Protein AF-A0A2G9YFZ8-F1 (afdb_monomer_lite)

Sequence (79 aa):
MDTFDKIKETKKEVREKMLTLILAGFGLVAALAWNDAIQTLFKVFFPKSEGVIGKIIYAIIVTIVVVLISSRLKKNIEK

Structure (mmCIF, N/CA/C/O backbone):
data_AF-A0A2G9YFZ8-F1
#
_entry.id   AF-A0A2G9YFZ8-F1
#
loop_
_atom_site.group_PDB
_atom_site.id
_atom_site.type_symbol
_atom_site.label_atom_id
_atom_site.label_alt_id
_atom_site.label_comp_id
_atom_site.label_asym_id
_atom_site.label_entity_id
_atom_site.label_seq_id
_atom_site.pdbx_PDB_ins_code
_atom_site.Cartn_x
_atom_site.Cartn_y
_atom_site.Cartn_z
_atom_site.occupancy
_atom_site.B_iso_or_equiv
_atom_site.auth_seq_id
_atom_site.auth_comp_id
_atom_site.auth_asym_id
_atom_site.auth_atom_id
_atom_site.pdbx_PDB_model_num
ATOM 1 N N . MET A 1 1 ? -28.674 3.851 32.607 1.00 62.78 1 MET A N 1
ATOM 2 C CA . MET A 1 1 ? -27.454 3.142 32.187 1.00 62.78 1 MET A CA 1
ATOM 3 C C . MET A 1 1 ? -26.663 2.852 33.438 1.00 62.78 1 MET A C 1
ATOM 5 O O . MET A 1 1 ? -26.314 3.806 34.131 1.00 62.78 1 MET A O 1
ATOM 9 N N . ASP A 1 2 ? -26.499 1.586 33.792 1.00 88.31 2 ASP A N 1
ATOM 10 C CA . ASP A 1 2 ? -25.744 1.221 34.984 1.00 88.31 2 ASP A CA 1
ATOM 11 C C . ASP A 1 2 ? -24.230 1.259 34.692 1.00 88.31 2 ASP A C 1
ATOM 13 O O . ASP A 1 2 ? -23.775 1.337 33.547 1.00 88.31 2 ASP A O 1
ATOM 17 N N . THR A 1 3 ? -23.418 1.277 35.745 1.00 84.75 3 THR A N 1
ATOM 18 C CA . THR A 1 3 ? -21.957 1.369 35.610 1.00 84.75 3 THR A CA 1
ATOM 19 C C . THR A 1 3 ? -21.375 0.156 34.871 1.00 84.75 3 THR A C 1
ATOM 21 O O . THR A 1 3 ? -20.350 0.282 34.198 1.00 84.75 3 THR A O 1
ATOM 24 N N . PHE A 1 4 ? -22.029 -1.009 34.955 1.00 84.25 4 PHE A N 1
ATOM 25 C CA . PHE A 1 4 ? -21.584 -2.234 34.294 1.00 84.25 4 PHE A CA 1
ATOM 26 C C . PHE A 1 4 ? -21.756 -2.170 32.772 1.00 84.25 4 PHE A C 1
ATOM 28 O O . PHE A 1 4 ? -20.824 -2.554 32.052 1.00 84.25 4 PHE A O 1
ATOM 35 N N . ASP A 1 5 ? -22.863 -1.616 32.273 1.00 90.25 5 ASP A N 1
ATOM 36 C CA . ASP A 1 5 ? -23.084 -1.427 30.836 1.00 90.25 5 ASP A CA 1
ATOM 37 C C . ASP A 1 5 ? -22.039 -0.486 30.222 1.00 90.25 5 ASP A C 1
ATOM 39 O O . ASP A 1 5 ? -21.448 -0.798 29.182 1.00 90.25 5 ASP A O 1
ATOM 43 N N . LYS A 1 6 ? -21.702 0.608 30.917 1.00 88.38 6 LYS A N 1
ATOM 44 C CA . LYS A 1 6 ? -20.696 1.576 30.446 1.00 88.38 6 LYS A CA 1
ATOM 45 C C . LYS A 1 6 ? -19.298 0.956 30.327 1.00 88.38 6 LYS A C 1
ATOM 47 O O . LYS A 1 6 ? -18.592 1.191 29.350 1.00 88.38 6 LYS A O 1
ATOM 52 N N . ILE A 1 7 ? -18.903 0.107 31.282 1.00 89.56 7 ILE A N 1
ATOM 53 C CA . ILE A 1 7 ? -17.615 -0.611 31.236 1.00 89.56 7 ILE A CA 1
ATOM 54 C C . ILE A 1 7 ? -17.567 -1.586 30.051 1.00 89.56 7 ILE A C 1
ATOM 56 O O . ILE A 1 7 ? -16.518 -1.745 29.415 1.00 89.56 7 ILE A O 1
ATOM 60 N N . LYS A 1 8 ? -18.681 -2.259 29.748 1.00 90.62 8 LYS A N 1
ATOM 61 C CA . LYS A 1 8 ? -18.773 -3.204 28.628 1.00 90.62 8 LYS A CA 1
ATOM 62 C C . LYS A 1 8 ? -18.669 -2.487 27.281 1.00 90.62 8 LYS A C 1
ATOM 64 O O . LYS A 1 8 ? -17.949 -2.967 26.403 1.00 90.62 8 LYS A O 1
ATOM 69 N N . GLU A 1 9 ? -19.324 -1.338 27.147 1.00 92.00 9 GLU A N 1
ATOM 70 C CA . GLU A 1 9 ? -19.267 -0.488 25.956 1.00 92.00 9 GLU A CA 1
ATOM 71 C C . GLU A 1 9 ? -17.852 0.059 25.719 1.00 92.00 9 GLU A C 1
ATOM 73 O O . GLU A 1 9 ? -17.278 -0.184 24.658 1.00 92.00 9 GLU A O 1
ATOM 78 N N . THR A 1 10 ? -17.204 0.636 26.739 1.00 92.19 10 THR A N 1
ATOM 79 C CA . THR A 1 10 ? -15.817 1.124 26.616 1.00 92.19 10 THR A CA 1
ATOM 80 C C . THR A 1 10 ? -14.840 0.009 26.227 1.00 92.19 10 THR A C 1
ATOM 82 O O . THR A 1 10 ? -13.978 0.200 25.370 1.00 92.19 10 THR A O 1
ATOM 85 N N . LYS A 1 11 ? -14.966 -1.195 26.805 1.00 92.38 11 LYS A N 1
ATOM 86 C CA . LYS A 1 11 ? -14.117 -2.339 26.416 1.00 92.38 11 LYS A CA 1
ATOM 87 C C . LYS A 1 11 ? -14.322 -2.748 24.957 1.00 92.38 11 LYS A C 1
ATOM 89 O O . LYS A 1 11 ? -13.360 -3.168 24.310 1.00 92.38 11 LYS A O 1
ATOM 94 N N . LYS A 1 12 ? -15.553 -2.662 24.450 1.00 94.94 12 LYS A N 1
ATOM 95 C CA . LYS A 1 12 ? -15.874 -2.956 23.051 1.00 94.94 12 LYS A CA 1
ATOM 96 C C . LYS A 1 12 ? -15.232 -1.923 22.125 1.00 94.94 12 LYS A C 1
ATOM 98 O O . L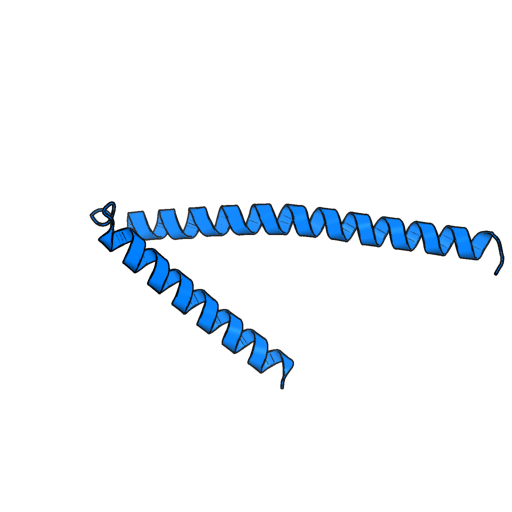YS A 1 12 ? -14.504 -2.317 21.217 1.00 94.94 12 LYS A O 1
ATOM 103 N N . GLU A 1 13 ? -15.402 -0.637 22.415 1.00 94.44 13 GLU A N 1
ATOM 104 C CA . GLU A 1 13 ? -14.806 0.450 21.630 1.00 94.44 13 GLU A CA 1
ATOM 105 C C . GLU A 1 13 ? -13.278 0.347 21.570 1.00 94.44 13 GLU A C 1
ATOM 107 O O . GLU A 1 13 ? -12.687 0.430 20.494 1.00 94.44 13 GLU A O 1
ATOM 112 N N . VAL A 1 14 ? -12.619 0.093 22.706 1.00 96.81 14 VAL A N 1
ATOM 113 C CA . VAL A 1 14 ? -11.156 -0.068 22.753 1.00 96.81 14 VAL A CA 1
ATOM 114 C C . VAL A 1 14 ? -10.701 -1.229 21.865 1.00 96.81 14 VAL A C 1
ATOM 116 O O . VAL A 1 14 ? -9.722 -1.095 21.130 1.00 96.81 14 VAL A O 1
ATOM 119 N N . ARG A 1 15 ? -11.419 -2.360 21.872 1.00 96.81 15 ARG A N 1
ATOM 120 C CA . ARG A 1 15 ? -11.110 -3.500 20.992 1.00 96.81 15 ARG A CA 1
ATOM 121 C C . ARG A 1 15 ? -11.275 -3.146 19.518 1.00 96.81 15 ARG A C 1
ATOM 123 O O . ARG A 1 15 ? -10.390 -3.463 18.729 1.00 96.81 15 ARG A O 1
ATOM 130 N N . GLU A 1 16 ? -12.359 -2.473 19.150 1.00 96.81 16 GLU A N 1
ATOM 131 C CA . GLU A 1 16 ? -12.601 -2.041 17.768 1.00 96.81 16 GLU A CA 1
ATOM 132 C C . GLU A 1 16 ? -11.522 -1.066 17.279 1.00 96.81 16 GLU A C 1
ATOM 134 O O . GLU A 1 16 ? -11.006 -1.210 16.166 1.00 96.81 16 GLU A O 1
ATOM 139 N N . LYS A 1 17 ? -11.103 -0.118 18.126 1.00 97.12 17 LYS A N 1
ATOM 140 C CA . LYS A 1 17 ? -10.003 0.803 17.809 1.00 97.12 17 LYS A CA 1
ATOM 141 C C . LYS A 1 17 ? -8.674 0.069 17.653 1.00 97.12 17 LYS A C 1
ATOM 143 O O . LYS A 1 17 ? -7.961 0.334 16.689 1.00 97.12 17 LYS A O 1
ATOM 148 N N . MET A 1 18 ? -8.359 -0.882 18.534 1.00 98.19 18 MET A N 1
ATOM 149 C CA . MET A 1 18 ? -7.144 -1.693 18.401 1.00 98.19 18 MET A CA 1
ATOM 150 C C . MET A 1 18 ? -7.139 -2.494 17.099 1.00 98.19 18 MET A C 1
ATOM 152 O O . MET A 1 18 ? -6.151 -2.454 16.371 1.00 98.19 18 MET A O 1
ATOM 156 N N . LEU A 1 19 ? -8.245 -3.167 16.766 1.00 98.06 19 LEU A N 1
ATOM 157 C CA . LEU A 1 19 ? -8.373 -3.895 15.502 1.00 98.06 19 LEU A CA 1
ATOM 158 C C . LEU A 1 19 ? -8.194 -2.964 14.302 1.00 98.06 19 LEU A C 1
ATOM 160 O O . LEU A 1 19 ? -7.476 -3.306 13.370 1.00 98.06 19 LEU A O 1
ATOM 164 N N . THR A 1 20 ? -8.784 -1.770 14.348 1.00 97.69 20 THR A N 1
ATOM 165 C CA . THR A 1 20 ? -8.642 -0.768 13.285 1.00 97.69 20 THR A CA 1
ATOM 166 C C . THR A 1 20 ? -7.182 -0.363 13.087 1.00 97.69 20 THR A C 1
ATOM 168 O O . THR A 1 20 ? -6.705 -0.340 11.957 1.00 97.69 20 THR A O 1
ATOM 171 N N . LEU A 1 21 ? -6.452 -0.084 14.171 1.00 98.06 21 LEU A N 1
ATOM 172 C CA . LEU A 1 21 ? -5.036 0.288 14.108 1.00 98.06 21 LEU A CA 1
ATOM 173 C C . LEU A 1 21 ? -4.162 -0.858 13.586 1.00 98.06 21 LEU A C 1
ATOM 175 O O . LEU A 1 21 ? -3.291 -0.631 12.749 1.00 98.06 21 LEU A O 1
ATOM 179 N N . ILE A 1 22 ? -4.423 -2.087 14.037 1.00 98.31 22 ILE A N 1
ATOM 180 C CA . ILE A 1 22 ? -3.720 -3.288 13.572 1.00 98.31 22 ILE A CA 1
ATOM 181 C C . ILE A 1 22 ? -3.958 -3.494 12.073 1.00 98.31 22 ILE A C 1
ATOM 183 O O . ILE A 1 22 ? -3.004 -3.649 11.312 1.00 98.31 22 ILE A O 1
ATOM 187 N N . LEU A 1 23 ? -5.218 -3.454 11.633 1.00 98.19 23 LEU A N 1
ATOM 188 C CA . LEU A 1 23 ? -5.584 -3.610 10.226 1.00 98.19 23 LEU A CA 1
ATOM 189 C C . LEU A 1 23 ? -5.012 -2.485 9.362 1.00 98.19 23 LEU A C 1
ATOM 191 O O . LEU A 1 23 ? -4.546 -2.759 8.262 1.00 98.19 23 LEU A O 1
ATOM 195 N N . ALA A 1 24 ? -4.992 -1.245 9.853 1.00 97.88 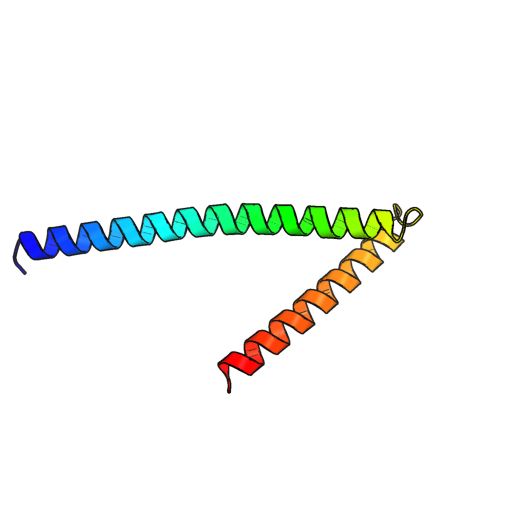24 ALA A N 1
ATOM 196 C CA . ALA A 1 24 ? -4.367 -0.127 9.151 1.00 97.88 24 ALA A CA 1
ATOM 197 C C . ALA A 1 24 ? -2.849 -0.331 9.001 1.00 97.88 24 ALA A C 1
ATOM 199 O O . ALA A 1 24 ? -2.313 -0.166 7.904 1.00 97.88 24 ALA A O 1
ATOM 200 N N . GLY A 1 25 ? -2.169 -0.753 10.072 1.00 98.19 25 GLY A N 1
ATOM 201 C CA . GLY A 1 25 ? -0.743 -1.084 10.042 1.00 98.19 25 GLY A CA 1
ATOM 202 C C . GLY A 1 25 ? -0.431 -2.206 9.050 1.00 98.19 25 GLY A C 1
ATOM 203 O O . GLY A 1 25 ? 0.448 -2.056 8.202 1.00 98.19 25 GLY A O 1
ATOM 204 N N . PHE A 1 26 ? -1.196 -3.299 9.078 1.00 97.94 26 PHE A N 1
ATOM 205 C CA . PHE A 1 26 ? -1.044 -4.386 8.107 1.00 97.94 26 PHE A CA 1
ATOM 206 C C . PHE A 1 26 ? -1.421 -3.974 6.684 1.00 97.94 26 PHE A C 1
ATOM 208 O O . PHE A 1 26 ? -0.762 -4.409 5.744 1.00 97.94 26 PHE A O 1
ATOM 215 N N . GLY A 1 27 ? -2.426 -3.116 6.509 1.00 97.38 27 GLY A N 1
ATOM 216 C CA . GLY A 1 27 ? -2.790 -2.551 5.212 1.00 97.38 27 GLY A CA 1
ATOM 217 C C . GLY A 1 27 ? -1.634 -1.771 4.587 1.00 97.38 27 GLY A C 1
ATOM 218 O O . GLY A 1 27 ? -1.354 -1.940 3.401 1.00 97.38 27 GLY A O 1
ATOM 219 N N . LEU A 1 28 ? -0.903 -0.994 5.393 1.00 97.88 28 LEU A N 1
ATOM 220 C CA . LEU A 1 28 ? 0.304 -0.298 4.947 1.00 97.88 28 LEU A CA 1
ATOM 221 C C . LEU A 1 28 ? 1.420 -1.279 4.565 1.00 97.88 28 LEU A C 1
ATOM 223 O O . LEU A 1 28 ? 1.991 -1.160 3.482 1.00 97.88 28 LEU A O 1
ATOM 227 N N . VAL A 1 29 ? 1.708 -2.269 5.415 1.00 97.38 29 VAL A N 1
ATOM 228 C CA . VAL A 1 29 ? 2.729 -3.294 5.124 1.00 97.38 29 VAL A CA 1
ATOM 229 C C . VAL A 1 29 ? 2.390 -4.056 3.841 1.00 97.38 29 VAL A C 1
ATOM 231 O O . VAL A 1 29 ? 3.258 -4.247 2.991 1.00 97.38 29 VAL A O 1
ATOM 234 N N . ALA A 1 30 ? 1.125 -4.439 3.660 1.00 97.12 30 ALA A N 1
ATOM 235 C CA . ALA A 1 30 ? 0.658 -5.107 2.454 1.00 97.12 30 ALA A CA 1
ATOM 236 C C . ALA A 1 30 ? 0.837 -4.215 1.218 1.00 97.12 30 ALA A C 1
ATOM 238 O O . ALA A 1 30 ? 1.376 -4.678 0.215 1.00 97.12 30 ALA A O 1
ATOM 239 N N . ALA A 1 31 ? 0.451 -2.937 1.285 1.00 95.44 31 ALA A N 1
ATOM 240 C CA . ALA A 1 31 ? 0.626 -2.001 0.173 1.00 95.44 31 ALA A CA 1
ATOM 241 C C . ALA A 1 31 ? 2.101 -1.866 -0.248 1.00 95.44 31 ALA A C 1
ATOM 243 O O . ALA A 1 31 ? 2.407 -1.884 -1.442 1.00 95.44 31 ALA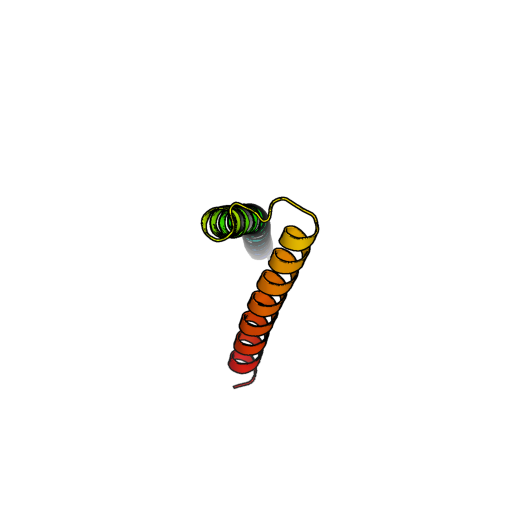 A O 1
ATOM 244 N N . LEU A 1 32 ? 3.017 -1.793 0.723 1.00 95.81 32 LEU A N 1
ATOM 245 C CA . LEU A 1 32 ? 4.457 -1.737 0.460 1.00 95.81 32 LEU A CA 1
ATOM 246 C C . LEU A 1 32 ? 4.974 -3.031 -0.184 1.00 95.81 32 LEU A C 1
ATOM 248 O O . LEU A 1 32 ? 5.692 -2.966 -1.182 1.00 95.81 32 LEU A O 1
ATOM 252 N N . ALA A 1 33 ? 4.567 -4.193 0.333 1.00 97.12 33 ALA A N 1
ATOM 253 C CA . ALA A 1 33 ? 4.969 -5.492 -0.202 1.00 97.12 33 ALA A CA 1
ATOM 254 C C . ALA A 1 33 ? 4.470 -5.714 -1.639 1.00 97.12 33 ALA A C 1
ATOM 256 O O . ALA A 1 33 ? 5.222 -6.184 -2.491 1.00 97.12 33 ALA A O 1
ATOM 257 N N . TRP A 1 34 ? 3.225 -5.332 -1.939 1.00 94.56 34 TRP A N 1
ATOM 258 C CA . TRP A 1 34 ? 2.682 -5.424 -3.297 1.00 94.56 34 TRP A CA 1
ATOM 259 C C . TRP A 1 34 ? 3.398 -4.484 -4.269 1.00 94.56 34 TRP A C 1
ATOM 261 O O . TRP A 1 34 ? 3.674 -4.889 -5.397 1.00 94.56 34 TRP A O 1
ATOM 271 N N . A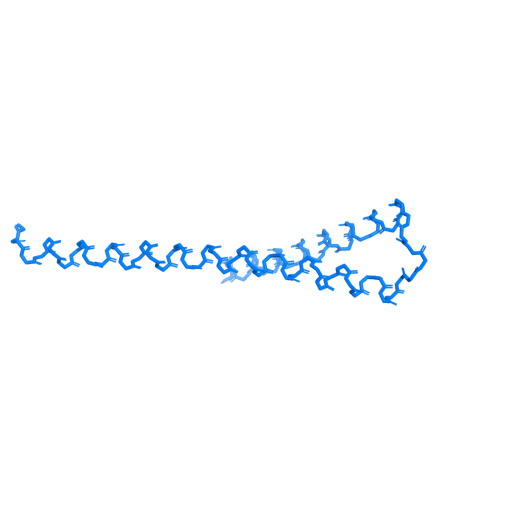SN A 1 35 ? 3.745 -3.262 -3.848 1.00 91.25 35 ASN A N 1
ATOM 272 C CA . ASN A 1 35 ? 4.540 -2.361 -4.684 1.00 91.25 35 ASN A CA 1
ATOM 273 C C . ASN A 1 35 ? 5.903 -2.983 -5.036 1.00 91.25 35 ASN A C 1
ATOM 275 O O . ASN A 1 35 ? 6.273 -3.007 -6.208 1.00 91.25 35 ASN A O 1
ATOM 279 N N . ASP A 1 36 ? 6.621 -3.525 -4.053 1.00 94.00 36 ASP A N 1
ATOM 280 C CA . ASP A 1 36 ? 7.925 -4.152 -4.297 1.00 94.00 36 ASP A CA 1
ATOM 281 C C . ASP A 1 36 ? 7.822 -5.413 -5.175 1.00 94.00 36 ASP A C 1
ATOM 283 O O . ASP A 1 36 ? 8.583 -5.578 -6.133 1.00 94.00 36 ASP A O 1
ATOM 287 N N . ALA A 1 37 ? 6.820 -6.262 -4.931 1.00 94.31 37 ALA A N 1
ATOM 288 C CA . ALA A 1 37 ? 6.584 -7.470 -5.718 1.00 94.31 37 ALA A CA 1
ATOM 289 C C . ALA A 1 37 ? 6.320 -7.155 -7.198 1.00 94.31 37 ALA A C 1
ATOM 291 O O . ALA A 1 37 ? 6.939 -7.755 -8.080 1.00 94.31 37 ALA A O 1
ATOM 292 N N . ILE A 1 38 ? 5.440 -6.190 -7.492 1.00 90.31 38 ILE A N 1
ATOM 293 C CA . ILE A 1 38 ? 5.126 -5.812 -8.878 1.00 90.31 38 ILE A CA 1
ATOM 294 C C . ILE A 1 38 ? 6.359 -5.194 -9.550 1.00 90.31 38 ILE A C 1
ATOM 296 O O . ILE A 1 38 ? 6.645 -5.520 -10.702 1.00 90.31 38 ILE A O 1
ATOM 300 N N . GLN A 1 39 ? 7.123 -4.349 -8.847 1.00 89.38 39 GLN A N 1
ATOM 301 C CA . GLN A 1 39 ? 8.361 -3.776 -9.390 1.00 89.38 39 GLN A CA 1
ATOM 302 C C . GLN A 1 39 ? 9.405 -4.851 -9.701 1.00 89.38 39 GLN A C 1
ATOM 304 O O . GLN A 1 39 ? 10.038 -4.809 -10.757 1.00 89.38 39 GLN A O 1
ATOM 309 N N . THR A 1 40 ? 9.578 -5.824 -8.810 1.00 92.00 40 THR A N 1
ATOM 310 C CA . THR A 1 40 ? 10.525 -6.926 -9.003 1.00 92.00 40 THR A CA 1
ATOM 311 C C . THR A 1 40 ? 10.115 -7.798 -10.184 1.00 92.00 40 THR A C 1
ATOM 313 O O . THR A 1 40 ? 10.939 -8.058 -11.061 1.00 92.00 40 THR A O 1
ATOM 316 N N . LEU A 1 41 ? 8.836 -8.173 -10.278 1.00 90.25 41 LEU A N 1
ATOM 317 C CA . LEU A 1 41 ? 8.311 -8.897 -11.439 1.00 90.25 41 LEU A CA 1
ATOM 318 C C . LEU A 1 41 ? 8.541 -8.109 -12.732 1.00 90.25 41 LEU A C 1
ATOM 320 O O . LEU A 1 41 ? 9.025 -8.664 -13.716 1.00 90.25 41 LEU A O 1
ATOM 324 N N . PHE A 1 42 ? 8.265 -6.805 -12.723 1.00 88.06 42 PHE A N 1
ATOM 325 C CA . PHE A 1 42 ? 8.484 -5.951 -13.884 1.00 88.06 42 PHE A CA 1
ATOM 326 C C . PHE A 1 42 ? 9.950 -5.958 -14.337 1.00 88.06 42 PHE A C 1
ATOM 328 O O . PHE A 1 42 ? 10.211 -6.130 -15.524 1.00 88.06 42 PHE A O 1
ATOM 335 N N . LYS A 1 43 ? 10.909 -5.860 -13.409 1.00 87.50 43 LYS A N 1
ATOM 336 C CA . LYS A 1 43 ? 12.346 -5.941 -13.729 1.00 87.50 43 LYS A CA 1
ATOM 337 C C . LYS A 1 43 ? 12.742 -7.296 -14.321 1.00 87.50 43 LYS A C 1
ATOM 339 O O . LYS A 1 43 ? 13.555 -7.331 -15.239 1.00 87.50 43 LYS A O 1
ATOM 344 N N . VAL A 1 44 ? 12.162 -8.394 -13.831 1.00 89.25 44 VAL A N 1
ATOM 345 C CA . VAL A 1 44 ? 12.428 -9.746 -14.358 1.00 89.25 44 VAL A CA 1
ATOM 346 C C . VAL A 1 44 ? 11.934 -9.887 -15.799 1.00 89.25 44 VAL A C 1
ATOM 348 O O . VAL A 1 44 ? 12.652 -10.423 -16.640 1.00 89.25 44 VAL A O 1
ATOM 351 N N . PHE A 1 45 ? 10.736 -9.384 -16.109 1.00 87.19 45 PHE A N 1
ATOM 352 C CA . PHE A 1 45 ? 10.173 -9.472 -17.462 1.00 87.19 45 PHE A CA 1
ATOM 353 C C . PHE A 1 45 ? 10.730 -8.413 -18.428 1.00 87.19 45 PHE A C 1
ATOM 355 O O . PHE A 1 45 ? 10.775 -8.648 -19.635 1.00 87.19 45 PHE A O 1
ATOM 362 N N . PHE A 1 46 ? 11.186 -7.267 -17.915 1.00 84.31 46 PHE A N 1
ATOM 363 C CA . PHE A 1 46 ? 11.688 -6.139 -18.701 1.00 84.31 46 PHE A CA 1
ATOM 364 C C . PHE A 1 46 ? 13.053 -5.636 -18.183 1.00 84.31 46 PHE A C 1
ATOM 366 O O . PHE A 1 46 ? 13.188 -4.493 -17.750 1.00 84.31 46 PHE A O 1
ATOM 373 N N . PRO A 1 47 ? 14.128 -6.436 -18.277 1.00 76.50 47 PRO A N 1
ATOM 374 C CA . PRO A 1 47 ? 15.430 -6.084 -17.698 1.00 76.50 47 PRO A CA 1
ATOM 375 C C . PRO A 1 47 ? 16.091 -4.841 -18.323 1.00 76.50 47 PRO A C 1
ATOM 377 O O . PRO A 1 47 ? 16.970 -4.239 -17.719 1.00 76.50 47 PRO A O 1
ATOM 380 N N . LYS A 1 48 ? 15.672 -4.413 -19.524 1.00 77.81 48 LYS A N 1
ATOM 381 C CA . LYS A 1 48 ? 16.178 -3.193 -20.189 1.00 77.81 48 LYS A CA 1
ATOM 382 C C . LYS A 1 48 ? 15.346 -1.935 -19.906 1.00 77.81 48 LYS A C 1
ATOM 384 O O . LYS A 1 48 ? 15.617 -0.885 -20.485 1.00 77.81 48 LYS A O 1
ATOM 389 N N . SER A 1 49 ? 14.323 -2.010 -19.056 1.00 72.88 49 SER A N 1
ATOM 390 C CA . SER A 1 49 ? 13.374 -0.912 -18.842 1.00 72.88 49 SER A CA 1
ATOM 391 C C . SER A 1 49 ? 13.658 -0.089 -17.578 1.00 72.88 49 SER A C 1
ATOM 393 O O . SER A 1 49 ? 12.736 0.411 -16.943 1.00 72.88 49 SER A O 1
ATOM 395 N N . GLU A 1 50 ? 14.921 0.071 -17.183 1.00 74.94 50 GLU A N 1
ATOM 396 C CA . GLU A 1 50 ? 15.273 0.885 -16.004 1.00 74.94 50 GLU A CA 1
ATOM 397 C C . GLU A 1 50 ? 15.131 2.403 -16.246 1.00 74.94 50 GLU A C 1
ATOM 399 O O . GLU A 1 50 ? 15.065 3.195 -15.304 1.00 74.94 50 GLU A O 1
ATOM 404 N N . GLY A 1 51 ? 15.033 2.820 -17.513 1.00 83.19 51 GLY A N 1
ATOM 405 C CA . GLY A 1 51 ? 14.821 4.213 -17.906 1.00 83.19 51 GLY A CA 1
ATOM 406 C C . GLY A 1 51 ? 13.400 4.734 -17.650 1.00 83.19 51 GLY A C 1
ATOM 407 O O . GLY A 1 51 ? 12.471 3.994 -17.328 1.00 83.19 51 GLY A O 1
ATOM 408 N N . VAL A 1 52 ? 13.208 6.040 -17.864 1.00 86.38 52 VAL A N 1
ATOM 409 C CA . VAL A 1 52 ? 11.922 6.748 -17.677 1.00 86.38 52 VAL A CA 1
ATOM 410 C C . VAL A 1 52 ? 10.762 6.054 -18.402 1.00 86.38 52 VAL A C 1
ATOM 412 O O . VAL A 1 52 ? 9.679 5.909 -17.840 1.00 86.38 52 VAL A O 1
ATOM 415 N N . ILE A 1 53 ? 11.008 5.557 -19.616 1.00 85.31 53 ILE A N 1
ATOM 416 C CA . ILE A 1 53 ? 10.016 4.843 -20.432 1.00 85.31 53 ILE A CA 1
ATOM 417 C C . ILE A 1 53 ? 9.504 3.583 -19.720 1.00 85.31 53 ILE A C 1
ATOM 419 O O . ILE A 1 53 ? 8.305 3.319 -19.725 1.00 85.31 53 ILE A O 1
ATOM 423 N N . GLY A 1 54 ? 10.377 2.837 -19.041 1.00 86.12 54 GLY A N 1
ATOM 424 C CA . GLY A 1 54 ? 9.960 1.655 -18.292 1.00 86.12 54 GLY A CA 1
ATOM 425 C C . GLY A 1 54 ? 9.112 1.988 -17.070 1.00 86.12 54 GLY A C 1
ATOM 426 O O . GLY A 1 54 ? 8.129 1.301 -16.809 1.00 86.12 54 GLY A O 1
ATOM 427 N N . LYS A 1 55 ? 9.409 3.094 -16.376 1.00 86.25 55 LYS A N 1
ATOM 428 C CA . LYS A 1 55 ? 8.571 3.583 -15.266 1.00 86.25 55 LYS A CA 1
ATOM 429 C C . LYS A 1 55 ? 7.172 3.995 -15.734 1.00 86.25 55 LYS A C 1
ATOM 431 O O . LYS A 1 55 ? 6.200 3.741 -15.027 1.00 86.25 55 LYS A O 1
ATOM 436 N N . ILE A 1 56 ? 7.060 4.587 -16.925 1.00 89.12 56 ILE A N 1
ATOM 437 C CA . ILE A 1 56 ? 5.765 4.941 -17.528 1.00 89.12 56 ILE A CA 1
ATOM 438 C C . ILE A 1 56 ? 4.965 3.676 -17.861 1.00 89.12 56 ILE A C 1
ATOM 440 O O . ILE A 1 56 ? 3.788 3.593 -17.517 1.00 89.12 56 ILE A O 1
ATOM 444 N N . ILE A 1 57 ? 5.601 2.667 -18.464 1.00 87.38 57 ILE A N 1
ATOM 445 C CA . ILE A 1 57 ? 4.945 1.384 -18.768 1.00 87.38 57 ILE A CA 1
ATOM 446 C C . ILE A 1 57 ? 4.477 0.700 -17.476 1.00 87.38 57 ILE A C 1
ATOM 448 O O . ILE A 1 57 ? 3.322 0.284 -17.390 1.00 87.38 57 ILE A O 1
ATOM 452 N N . TYR A 1 58 ? 5.334 0.645 -16.452 1.00 88.94 58 TYR A N 1
ATOM 453 C CA . TYR A 1 58 ? 4.976 0.144 -15.124 1.00 88.94 58 TYR A CA 1
ATOM 454 C C . TYR A 1 58 ? 3.732 0.853 -14.560 1.00 88.94 58 TYR A C 1
ATOM 456 O O . TYR A 1 58 ? 2.775 0.190 -14.156 1.00 88.94 58 TYR A O 1
ATOM 464 N N . ALA A 1 59 ? 3.699 2.189 -14.590 1.00 90.81 59 ALA A N 1
ATOM 465 C CA . ALA A 1 59 ? 2.578 2.971 -14.069 1.00 90.81 59 ALA A CA 1
ATOM 466 C C . ALA A 1 59 ? 1.261 2.693 -14.820 1.00 90.81 59 ALA A C 1
ATOM 468 O O . ALA A 1 59 ? 0.206 2.565 -14.192 1.00 90.81 59 ALA A O 1
ATOM 469 N N . ILE A 1 60 ? 1.315 2.547 -16.148 1.00 92.38 60 ILE A N 1
ATOM 470 C CA . ILE A 1 60 ? 0.147 2.207 -16.974 1.00 92.38 60 ILE A CA 1
ATOM 471 C C . ILE A 1 60 ? -0.382 0.816 -16.608 1.00 92.38 60 ILE A C 1
ATOM 473 O O . ILE A 1 60 ? -1.583 0.662 -16.384 1.00 92.38 60 ILE A O 1
ATOM 477 N N . ILE A 1 61 ? 0.500 -0.182 -16.492 1.00 89.62 61 ILE A N 1
ATOM 478 C CA . ILE A 1 61 ? 0.114 -1.556 -16.135 1.00 89.62 61 ILE A CA 1
ATOM 479 C C . ILE A 1 61 ? -0.577 -1.578 -14.769 1.00 89.62 61 ILE A C 1
ATOM 481 O O . ILE A 1 61 ? -1.676 -2.122 -14.647 1.00 89.62 61 ILE A O 1
ATOM 485 N N . VAL A 1 62 ? 0.025 -0.947 -13.757 1.00 91.38 62 VAL A N 1
ATOM 486 C CA . VAL A 1 62 ? -0.556 -0.881 -12.407 1.00 91.38 62 VAL A CA 1
ATOM 487 C C . VAL A 1 62 ? -1.920 -0.188 -12.433 1.00 91.38 62 VAL A C 1
ATOM 489 O O . VAL A 1 62 ? -2.868 -0.684 -11.826 1.00 91.38 62 VAL A O 1
ATOM 492 N N . THR A 1 63 ? -2.063 0.901 -13.191 1.00 93.44 63 THR A N 1
ATOM 493 C CA . THR A 1 63 ? -3.342 1.617 -13.331 1.00 93.44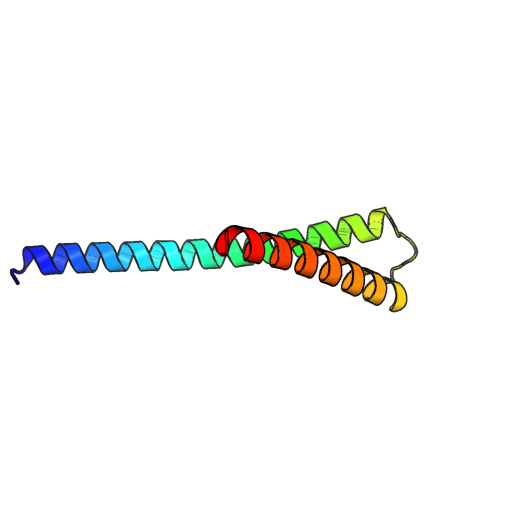 63 THR A CA 1
ATOM 494 C C . THR A 1 63 ? -4.424 0.728 -13.945 1.00 93.44 63 THR A C 1
ATOM 496 O O . THR A 1 63 ? -5.539 0.674 -13.426 1.00 93.44 63 THR A O 1
ATOM 499 N N . ILE A 1 64 ? -4.103 -0.022 -15.004 1.00 94.00 64 ILE A N 1
ATOM 500 C CA . ILE A 1 64 ? -5.046 -0.959 -15.632 1.00 94.00 64 ILE A CA 1
ATOM 501 C C . ILE A 1 64 ? -5.486 -2.030 -14.627 1.00 94.00 64 ILE A C 1
ATOM 503 O O . ILE A 1 64 ? -6.683 -2.283 -14.486 1.00 94.00 64 ILE A O 1
ATOM 507 N N . VAL A 1 65 ? -4.543 -2.629 -13.893 1.00 90.75 65 VAL A N 1
ATOM 508 C CA . VAL A 1 65 ? -4.844 -3.644 -12.870 1.00 90.75 65 VAL A CA 1
ATOM 509 C C . VAL A 1 65 ? -5.783 -3.079 -11.798 1.00 90.75 65 VAL A C 1
ATOM 511 O O . VAL A 1 65 ? -6.801 -3.700 -11.487 1.00 90.75 65 VAL A O 1
ATOM 514 N N . VAL A 1 66 ? -5.500 -1.878 -11.286 1.00 91.94 66 VAL A N 1
ATOM 515 C CA . VAL A 1 66 ? -6.336 -1.203 -10.280 1.00 91.94 66 VAL A CA 1
ATOM 516 C C . VAL A 1 66 ? -7.744 -0.918 -10.813 1.00 91.94 66 VAL A C 1
ATOM 518 O O . VAL A 1 66 ? -8.729 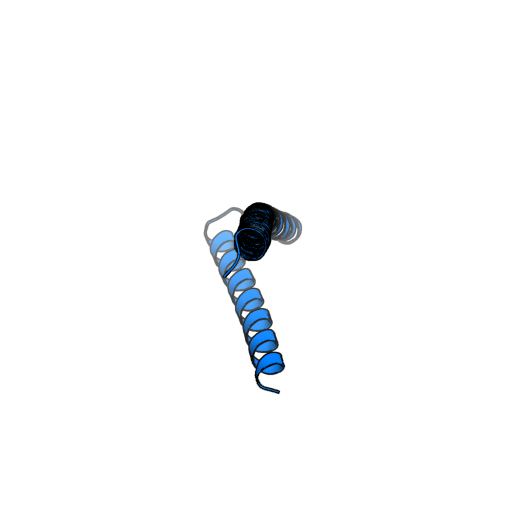-1.172 -10.115 1.00 91.94 66 VAL A O 1
ATOM 521 N N . VAL A 1 67 ? -7.879 -0.443 -12.053 1.00 94.62 67 VAL A N 1
ATOM 522 C CA . VAL A 1 67 ? -9.189 -0.175 -12.674 1.00 94.62 67 VAL A CA 1
ATOM 523 C C . VAL A 1 67 ? -9.991 -1.467 -12.860 1.00 94.62 67 VAL A C 1
ATOM 525 O O . VAL A 1 67 ? -11.179 -1.503 -12.545 1.00 94.62 67 VAL A O 1
ATOM 528 N N . LEU A 1 68 ? -9.358 -2.555 -13.306 1.00 93.38 68 LEU A N 1
ATOM 529 C CA . LEU A 1 68 ? -10.033 -3.844 -13.484 1.00 93.38 68 LEU A CA 1
ATOM 530 C C . LEU A 1 68 ? -10.527 -4.423 -12.153 1.00 93.38 68 LEU A C 1
ATOM 532 O O . LEU A 1 68 ? -11.667 -4.889 -12.068 1.00 93.38 68 LEU A O 1
ATOM 536 N N . ILE A 1 69 ? -9.688 -4.385 -11.114 1.00 90.94 69 ILE A N 1
ATOM 537 C CA . ILE A 1 69 ? -10.054 -4.871 -9.778 1.00 90.94 69 ILE A CA 1
ATOM 538 C C . ILE A 1 69 ? -11.172 -4.005 -9.189 1.00 90.94 69 ILE A C 1
ATOM 540 O O . ILE A 1 69 ? -12.186 -4.544 -8.744 1.00 90.94 69 ILE A O 1
ATOM 544 N N . SER A 1 70 ? -11.033 -2.677 -9.235 1.00 91.31 70 SER A N 1
ATOM 545 C CA . SER A 1 70 ? -12.033 -1.753 -8.680 1.00 91.31 70 SER A CA 1
ATOM 546 C C . SER A 1 70 ? -13.379 -1.843 -9.408 1.00 91.31 70 SER A C 1
ATOM 548 O O . SER A 1 70 ? -14.425 -1.879 -8.758 1.00 91.31 70 SER A O 1
ATOM 550 N N . SER A 1 71 ? -13.373 -1.990 -10.737 1.00 89.56 71 SER A N 1
ATOM 551 C CA . SER A 1 71 ? -14.585 -2.193 -11.539 1.00 89.56 71 SER A CA 1
ATOM 552 C C . SER A 1 71 ? -15.307 -3.501 -11.186 1.00 89.56 71 SER A C 1
ATOM 554 O O . SER A 1 71 ? -16.532 -3.514 -11.035 1.00 89.56 71 SER A O 1
ATOM 556 N N . ARG A 1 72 ? -14.566 -4.602 -10.987 1.00 87.44 72 ARG A N 1
ATOM 557 C CA . ARG A 1 72 ? -15.158 -5.891 -10.585 1.00 87.44 72 ARG A CA 1
ATOM 558 C C . ARG A 1 72 ? -15.703 -5.872 -9.160 1.00 87.44 72 ARG A C 1
ATOM 560 O O . ARG A 1 72 ? -16.761 -6.452 -8.930 1.00 87.44 72 ARG A O 1
ATOM 567 N N . LEU A 1 73 ? -15.022 -5.201 -8.229 1.00 85.50 73 LEU A N 1
ATOM 568 C CA . LEU A 1 73 ? -15.518 -5.044 -6.859 1.00 85.50 73 LEU A CA 1
ATOM 569 C C . LEU A 1 73 ? -16.824 -4.247 -6.831 1.00 85.50 73 LEU A C 1
ATOM 571 O O . LEU A 1 73 ? -17.787 -4.706 -6.225 1.00 85.50 73 LEU A O 1
ATOM 575 N N . LYS A 1 74 ? -16.889 -3.112 -7.542 1.00 81.88 74 LYS A N 1
ATOM 576 C CA . LYS A 1 74 ? -18.108 -2.293 -7.618 1.00 81.88 74 LYS A CA 1
ATOM 577 C C . LYS A 1 74 ? -19.303 -3.105 -8.130 1.00 81.88 74 LYS A C 1
ATOM 579 O O . LYS A 1 74 ? -20.364 -3.102 -7.514 1.00 81.88 74 LYS A O 1
ATOM 584 N N . LYS A 1 75 ? -19.102 -3.876 -9.202 1.00 77.12 75 LYS A N 1
ATOM 585 C CA . LYS A 1 75 ? -20.147 -4.722 -9.793 1.00 77.12 75 LYS A CA 1
ATOM 586 C C . LYS A 1 75 ? -20.711 -5.773 -8.828 1.00 77.12 75 LYS A C 1
ATOM 588 O O . LYS A 1 75 ? -21.889 -6.088 -8.924 1.00 77.12 75 LYS A O 1
ATOM 593 N N . ASN A 1 76 ? -19.888 -6.343 -7.949 1.00 74.88 76 ASN A N 1
ATOM 594 C CA . ASN A 1 76 ? -20.327 -7.381 -7.008 1.00 74.88 76 ASN A CA 1
ATOM 595 C C . ASN A 1 76 ? -21.035 -6.820 -5.767 1.00 74.88 76 ASN A C 1
ATOM 597 O O . ASN A 1 76 ? -21.645 -7.588 -5.038 1.00 74.88 76 ASN A O 1
ATOM 601 N N . ILE A 1 77 ? -20.931 -5.513 -5.517 1.00 78.00 77 ILE A N 1
ATOM 602 C CA . ILE A 1 77 ? -21.633 -4.829 -4.422 1.00 78.00 77 ILE A CA 1
ATOM 603 C C . ILE A 1 77 ? -23.004 -4.313 -4.897 1.00 78.00 77 ILE A C 1
ATOM 605 O O . ILE A 1 77 ? -23.928 -4.204 -4.101 1.00 78.00 77 ILE A O 1
ATOM 609 N N . GLU A 1 78 ? -23.144 -4.010 -6.192 1.00 61.31 78 GLU A N 1
ATOM 610 C CA . GLU A 1 78 ? -24.395 -3.542 -6.816 1.00 61.31 78 GLU A CA 1
ATOM 611 C C . GLU A 1 78 ? -25.300 -4.678 -7.346 1.00 61.31 78 GLU A C 1
ATOM 613 O O . GLU A 1 78 ? -26.378 -4.398 -7.871 1.00 61.31 78 GLU A O 1
ATOM 618 N N . LYS A 1 79 ? -24.873 -5.943 -7.247 1.00 48.97 79 LYS A N 1
ATOM 619 C CA . LYS A 1 79 ? -25.644 -7.136 -7.638 1.00 48.97 79 LYS A CA 1
ATOM 620 C C . LYS A 1 79 ? -26.259 -7.817 -6.426 1.00 48.97 79 LYS A C 1
ATOM 622 O O . LYS A 1 79 ? -27.398 -8.305 -6.578 1.00 48.97 79 LYS A O 1
#

Foldseek 3Di:
DDPVVVVVVVVVVVVVVVVVVVVVVVVVVVVVVVVVVLVVVLCVVCVPLPDPNSVVVSVVVVVVVVCVVVVVVVVVVVD

Radius of gyration: 21.15 Å; chains: 1; bounding box: 44×16×56 Å

pLDDT: mean 89.23, std 8.88, range [48.97, 98.31]

Secondary structure (DSSP, 8-state):
--HHHHHHHHHHHHHHHHHHHHHHHHHHHHHHHHHHHHHHHHHHH-TT--SHHHHHHHHHHHHHHHHHHHHHHHHHH--